Protein AF-A0A242CYB8-F1 (afdb_monomer_lite)

Foldseek 3Di:
DDPPDPVVVVVVVVVVVVVLVVVLLVVLLVCVVVVHDLVVSCVVSVDDPVSSVVSVVVVD

Radius of gyration: 15.99 Å; chains: 1; bounding box: 39×42×22 Å

Sequence (60 aa):
MIMKINKSKAITDAVISTARMEGIEEVALRMIKMNLPMELIVEATGLDLETIKKIESEHK

pLDDT: mean 77.66, std 12.75, range [47.19, 90.81]

Structure (mmCIF, N/CA/C/O backbone):
data_AF-A0A242CYB8-F1
#
_entry.id   AF-A0A242CYB8-F1
#
loop_
_atom_site.group_PDB
_atom_site.id
_atom_site.type_symbol
_atom_site.label_atom_id
_atom_site.label_alt_id
_atom_site.label_comp_id
_atom_site.label_asym_id
_atom_site.label_entity_id
_atom_site.label_seq_id
_atom_site.pdbx_PDB_ins_code
_atom_site.Cartn_x
_atom_site.Cartn_y
_atom_site.Cartn_z
_atom_site.occupancy
_atom_site.B_iso_or_equiv
_atom_site.auth_seq_id
_atom_site.auth_comp_id
_atom_site.auth_asym_id
_atom_site.auth_atom_id
_atom_site.pdbx_PDB_model_num
ATOM 1 N N . MET A 1 1 ? 28.044 -29.864 -9.572 1.00 47.19 1 MET A N 1
ATOM 2 C CA . MET A 1 1 ? 27.863 -28.523 -10.170 1.00 47.19 1 MET A CA 1
ATOM 3 C C . MET A 1 1 ? 27.404 -27.593 -9.055 1.00 47.19 1 MET A C 1
ATOM 5 O O . MET A 1 1 ? 26.321 -27.805 -8.535 1.00 47.19 1 MET A O 1
ATOM 9 N N . ILE A 1 2 ? 28.247 -26.667 -8.586 1.00 49.09 2 ILE A N 1
ATOM 10 C CA . ILE A 1 2 ? 27.894 -25.759 -7.480 1.00 49.09 2 ILE A CA 1
ATOM 11 C C . ILE A 1 2 ? 27.506 -24.422 -8.105 1.00 49.09 2 ILE A C 1
ATOM 13 O O . ILE A 1 2 ? 28.348 -23.724 -8.669 1.00 49.09 2 ILE A O 1
ATOM 17 N N . MET A 1 3 ? 26.216 -24.103 -8.057 1.00 62.09 3 MET A N 1
ATOM 18 C CA . MET A 1 3 ? 25.659 -22.853 -8.564 1.00 62.09 3 MET A CA 1
ATOM 19 C C . MET A 1 3 ? 26.198 -21.706 -7.692 1.00 62.09 3 MET A C 1
ATOM 21 O O . MET A 1 3 ? 25.835 -21.575 -6.525 1.00 62.09 3 MET A O 1
ATOM 25 N N . LYS A 1 4 ? 27.131 -20.905 -8.221 1.00 61.88 4 LYS A N 1
ATOM 26 C CA . LYS A 1 4 ? 27.655 -19.720 -7.527 1.00 61.88 4 LYS A CA 1
ATOM 27 C C . LYS A 1 4 ? 26.596 -18.622 -7.583 1.00 61.88 4 LYS A C 1
ATOM 29 O O . LYS A 1 4 ? 26.538 -17.859 -8.543 1.00 61.88 4 LYS A O 1
ATOM 34 N N . ILE A 1 5 ? 25.740 -18.556 -6.568 1.00 65.31 5 ILE A N 1
ATOM 35 C CA . ILE A 1 5 ? 24.810 -17.437 -6.403 1.00 65.31 5 ILE A CA 1
ATOM 36 C C . ILE A 1 5 ? 25.650 -16.181 -6.143 1.00 65.31 5 ILE A C 1
ATOM 38 O O . ILE A 1 5 ? 26.378 -16.101 -5.151 1.00 65.31 5 ILE A O 1
ATOM 42 N N . ASN A 1 6 ? 25.566 -15.205 -7.047 1.00 68.00 6 ASN A N 1
ATOM 43 C CA . ASN A 1 6 ? 26.170 -13.888 -6.866 1.00 68.00 6 ASN A CA 1
ATOM 44 C C . AS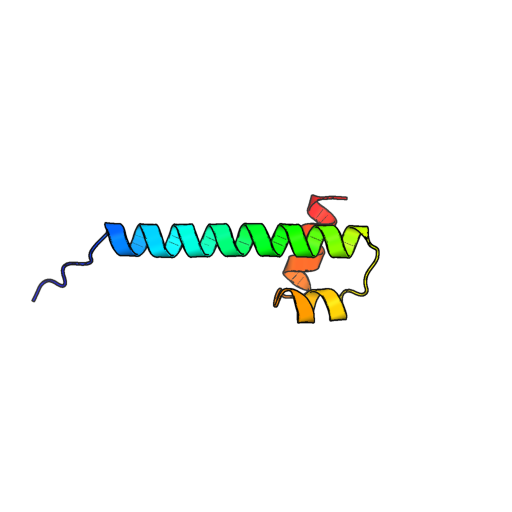N A 1 6 ? 25.398 -13.138 -5.770 1.00 68.00 6 ASN A C 1
ATOM 46 O O . ASN A 1 6 ? 24.430 -12.433 -6.052 1.00 68.00 6 ASN A O 1
ATOM 50 N N . LYS A 1 7 ? 25.814 -13.322 -4.510 1.00 60.59 7 LYS A N 1
ATOM 51 C CA . LYS A 1 7 ? 25.162 -12.748 -3.319 1.00 60.59 7 LYS A CA 1
ATOM 52 C C . LYS A 1 7 ? 24.947 -11.235 -3.429 1.00 60.59 7 LYS A C 1
ATOM 54 O O . LYS A 1 7 ? 23.897 -10.754 -3.026 1.00 60.59 7 LYS A O 1
ATOM 59 N N . SER A 1 8 ? 25.886 -10.506 -4.035 1.00 63.72 8 SER A N 1
ATOM 60 C CA . SER A 1 8 ? 25.775 -9.053 -4.217 1.00 63.72 8 SER A CA 1
ATOM 61 C C . SER A 1 8 ? 24.586 -8.654 -5.093 1.00 63.72 8 SER A C 1
ATOM 63 O O . SER A 1 8 ? 23.877 -7.718 -4.752 1.00 63.72 8 SER A O 1
ATOM 65 N N . LYS A 1 9 ? 24.315 -9.396 -6.177 1.00 65.19 9 LYS A N 1
ATOM 66 C CA . LYS A 1 9 ? 23.189 -9.104 -7.077 1.00 65.19 9 LYS A CA 1
ATOM 67 C C . LYS A 1 9 ? 21.844 -9.348 -6.388 1.00 65.19 9 LYS A C 1
ATOM 69 O O . LYS A 1 9 ? 20.959 -8.510 -6.475 1.00 65.19 9 LYS A O 1
ATOM 74 N N . ALA A 1 10 ? 21.737 -10.444 -5.636 1.00 65.69 10 ALA A N 1
ATOM 75 C CA . ALA A 1 10 ? 20.532 -10.770 -4.875 1.00 65.69 10 ALA A CA 1
ATOM 76 C C . ALA A 1 10 ? 20.209 -9.721 -3.794 1.00 65.69 10 ALA A C 1
ATOM 78 O O . ALA A 1 10 ? 19.045 -9.396 -3.587 1.00 65.69 10 ALA A O 1
ATOM 79 N N . ILE A 1 11 ? 21.231 -9.168 -3.129 1.00 67.19 11 ILE A N 1
ATOM 80 C CA . ILE A 1 11 ? 21.047 -8.094 -2.142 1.00 67.19 11 ILE A CA 1
ATOM 81 C C . ILE A 1 11 ? 20.606 -6.800 -2.832 1.00 67.19 11 ILE A C 1
ATOM 83 O O . ILE A 1 11 ? 19.667 -6.162 -2.371 1.00 67.19 11 ILE A O 1
ATOM 87 N N . THR A 1 12 ? 21.245 -6.414 -3.940 1.00 61.59 12 THR A N 1
ATOM 88 C CA . THR A 1 12 ? 20.878 -5.194 -4.673 1.00 61.59 12 THR A CA 1
ATOM 89 C C . THR A 1 12 ? 19.449 -5.256 -5.213 1.00 61.59 12 THR A C 1
ATOM 91 O O . THR A 1 12 ? 18.711 -4.290 -5.047 1.00 61.59 12 THR A O 1
ATOM 94 N N . ASP A 1 13 ? 19.027 -6.388 -5.782 1.00 62.69 13 ASP A N 1
ATOM 95 C CA . ASP A 1 13 ? 17.645 -6.579 -6.246 1.00 62.69 13 ASP A CA 1
ATOM 96 C C . ASP A 1 13 ? 16.637 -6.496 -5.083 1.00 62.69 13 ASP A C 1
ATOM 98 O O . ASP A 1 13 ? 15.593 -5.858 -5.216 1.00 62.69 13 ASP A O 1
ATOM 102 N N . ALA A 1 14 ? 16.966 -7.065 -3.917 1.00 62.19 14 ALA A N 1
ATOM 103 C CA . ALA A 1 14 ? 16.122 -6.973 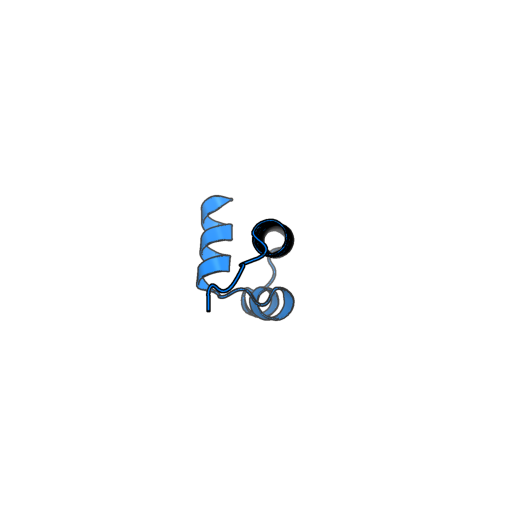-2.726 1.00 62.19 14 ALA A CA 1
ATOM 104 C C . ALA A 1 14 ? 16.011 -5.532 -2.199 1.00 62.19 14 ALA A C 1
ATOM 106 O O . ALA A 1 14 ? 14.908 -5.072 -1.931 1.00 62.19 14 ALA A O 1
ATOM 107 N N . VAL A 1 15 ? 17.122 -4.792 -2.115 1.00 59.91 15 VAL A N 1
ATOM 108 C CA . VAL A 1 15 ? 17.128 -3.385 -1.670 1.00 59.91 15 VAL A CA 1
ATOM 109 C C . VAL A 1 15 ? 16.325 -2.497 -2.621 1.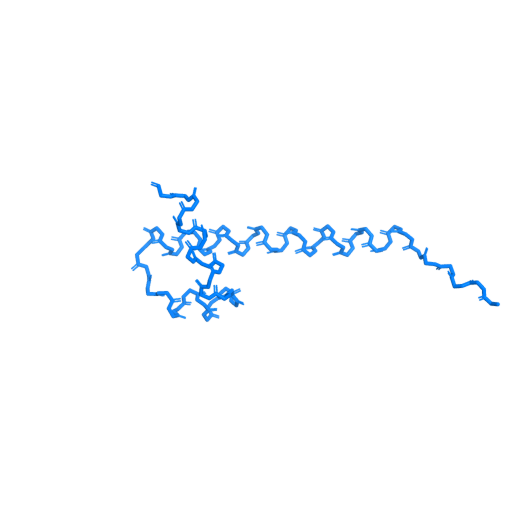00 59.91 15 VAL A C 1
ATOM 111 O O . VAL A 1 15 ? 15.544 -1.669 -2.163 1.00 59.91 15 VAL A O 1
ATOM 114 N N . ILE A 1 16 ? 16.467 -2.684 -3.936 1.00 61.19 16 ILE A N 1
ATOM 115 C CA . ILE A 1 16 ? 15.687 -1.941 -4.937 1.00 61.19 16 ILE A CA 1
ATOM 116 C C . ILE A 1 16 ? 14.197 -2.289 -4.826 1.00 61.19 16 ILE A C 1
ATOM 118 O O . ILE A 1 16 ? 13.348 -1.402 -4.916 1.00 61.19 16 ILE A O 1
ATOM 122 N N . SER A 1 17 ? 13.871 -3.562 -4.593 1.00 62.72 17 SER A N 1
ATOM 123 C CA . SER A 1 17 ? 12.495 -4.003 -4.367 1.00 62.72 17 SER A CA 1
ATOM 124 C C . SER A 1 17 ? 11.887 -3.372 -3.112 1.00 62.72 17 SER A C 1
ATOM 126 O O . SER A 1 17 ? 10.739 -2.936 -3.159 1.00 62.72 17 SER A O 1
ATOM 128 N N . THR A 1 18 ? 12.642 -3.291 -2.014 1.00 61.47 18 THR A N 1
ATOM 129 C CA . THR A 1 18 ? 12.192 -2.665 -0.763 1.00 61.47 18 THR A CA 1
ATOM 130 C C . THR A 1 18 ? 12.019 -1.159 -0.925 1.00 61.47 18 THR A C 1
ATOM 132 O O . THR A 1 18 ? 10.958 -0.641 -0.603 1.00 61.47 18 THR A O 1
ATOM 135 N N . ALA A 1 19 ? 12.989 -0.463 -1.525 1.00 62.31 19 ALA A N 1
ATOM 136 C CA . ALA A 1 19 ? 12.897 0.978 -1.767 1.00 62.31 19 ALA A CA 1
ATOM 137 C C . ALA A 1 19 ? 11.711 1.347 -2.679 1.00 62.31 19 ALA A C 1
ATOM 139 O O . ALA A 1 19 ? 11.073 2.385 -2.504 1.00 62.31 19 ALA A O 1
ATOM 140 N N . ARG A 1 20 ? 11.381 0.486 -3.653 1.00 66.69 20 ARG A N 1
ATOM 141 C CA . ARG A 1 20 ? 10.187 0.660 -4.489 1.00 66.69 20 ARG A CA 1
ATOM 142 C C . ARG A 1 20 ? 8.901 0.477 -3.682 1.00 66.69 20 ARG A C 1
ATOM 144 O O . ARG A 1 20 ? 7.970 1.244 -3.896 1.00 66.69 20 ARG A O 1
ATOM 151 N N . MET A 1 21 ? 8.847 -0.509 -2.785 1.00 67.75 21 MET A N 1
ATOM 152 C CA . MET A 1 21 ? 7.694 -0.712 -1.901 1.00 67.75 21 MET A CA 1
ATOM 153 C C . MET A 1 21 ? 7.504 0.472 -0.946 1.00 67.75 21 MET A C 1
ATOM 155 O O . MET A 1 21 ? 6.406 1.015 -0.900 1.00 67.75 21 MET A O 1
ATOM 159 N N . GLU A 1 22 ? 8.570 0.959 -0.305 1.00 66.38 22 GLU A N 1
ATOM 160 C CA . GLU A 1 22 ? 8.523 2.137 0.579 1.00 66.38 22 GLU A CA 1
ATOM 161 C C . GLU A 1 22 ? 7.992 3.388 -0.147 1.00 66.38 22 GLU A C 1
ATOM 163 O O . G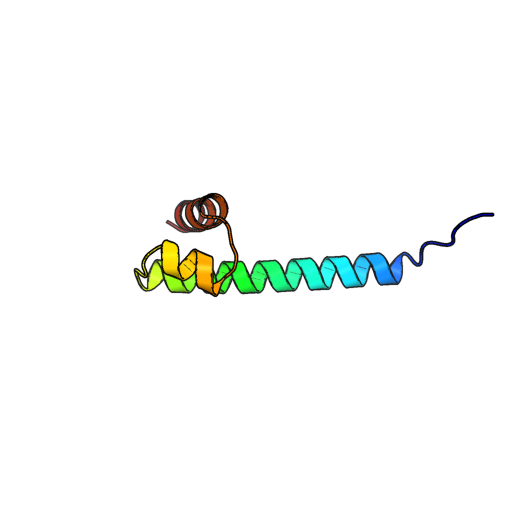LU A 1 22 ? 7.147 4.115 0.376 1.00 66.38 22 GLU A O 1
ATOM 168 N N . GLY A 1 23 ? 8.413 3.613 -1.398 1.00 79.88 23 GLY A N 1
ATOM 169 C CA . GLY A 1 23 ? 7.895 4.718 -2.210 1.00 79.88 23 GLY A CA 1
ATOM 170 C C . GLY A 1 23 ? 6.409 4.579 -2.570 1.00 79.88 23 GLY A C 1
ATOM 171 O O . GLY A 1 23 ? 5.697 5.580 -2.643 1.00 79.88 23 GLY A O 1
ATOM 172 N N . ILE A 1 24 ? 5.921 3.355 -2.784 1.00 83.38 24 ILE A N 1
ATOM 173 C CA . ILE A 1 24 ? 4.509 3.090 -3.099 1.00 83.38 24 ILE A CA 1
ATOM 174 C C . ILE A 1 24 ? 3.634 3.270 -1.848 1.00 83.38 24 ILE A C 1
ATOM 176 O O . ILE A 1 24 ? 2.555 3.857 -1.945 1.00 83.38 24 ILE A O 1
ATOM 180 N N . GLU A 1 25 ? 4.105 2.841 -0.676 1.00 84.06 25 GLU A N 1
ATOM 181 C CA . GLU A 1 25 ? 3.406 3.038 0.600 1.00 84.06 25 GLU A CA 1
ATOM 182 C C . GLU A 1 25 ? 3.275 4.527 0.960 1.00 84.06 25 GLU A C 1
ATOM 184 O O . GLU A 1 25 ? 2.194 4.972 1.353 1.00 84.06 25 GLU A O 1
ATOM 189 N N . GLU A 1 26 ? 4.321 5.337 0.741 1.00 85.38 26 GLU A N 1
ATOM 190 C CA . GLU A 1 26 ? 4.232 6.793 0.922 1.00 85.38 26 GLU A CA 1
ATOM 191 C C . GLU A 1 26 ? 3.187 7.435 0.001 1.00 85.38 26 GLU A C 1
ATOM 193 O O . GLU A 1 26 ? 2.454 8.340 0.418 1.00 85.38 26 GLU A O 1
ATOM 198 N N . VAL A 1 27 ? 3.116 6.996 -1.259 1.00 86.88 27 VAL A N 1
ATOM 199 C CA . VAL A 1 27 ? 2.119 7.491 -2.218 1.00 86.88 27 VAL A CA 1
ATOM 200 C C . VAL A 1 27 ? 0.713 7.102 -1.767 1.00 86.88 27 VAL A C 1
ATOM 202 O O . VAL A 1 27 ? -0.162 7.970 -1.726 1.00 86.88 27 VAL A O 1
ATOM 205 N N . ALA A 1 28 ? 0.507 5.850 -1.350 1.00 88.50 28 ALA A N 1
ATOM 206 C CA . ALA A 1 28 ? -0.768 5.379 -0.815 1.00 88.50 28 ALA A CA 1
ATOM 207 C C . ALA A 1 28 ? -1.205 6.203 0.408 1.00 88.50 28 ALA A C 1
ATOM 209 O O . ALA A 1 28 ? -2.338 6.679 0.464 1.00 88.50 28 ALA A O 1
ATOM 210 N N . LEU A 1 29 ? -0.290 6.469 1.346 1.00 88.75 29 LEU A N 1
ATOM 211 C CA . LEU A 1 29 ? -0.561 7.286 2.528 1.00 88.75 29 LEU A CA 1
ATOM 212 C C . LEU A 1 29 ? -0.950 8.727 2.169 1.00 88.75 29 LEU A C 1
ATOM 214 O O . LEU A 1 29 ? -1.874 9.288 2.759 1.00 88.75 29 LEU A O 1
ATOM 218 N N . ARG A 1 30 ? -0.267 9.349 1.200 1.00 89.62 30 ARG A N 1
ATOM 219 C CA . ARG A 1 30 ? -0.636 10.692 0.715 1.00 89.62 30 ARG A CA 1
ATOM 220 C C . ARG A 1 30 ? -2.033 10.693 0.104 1.00 89.62 30 ARG A C 1
ATOM 222 O O . ARG A 1 30 ? -2.798 11.615 0.371 1.00 89.62 30 ARG A O 1
ATOM 229 N N . MET A 1 31 ? -2.376 9.661 -0.664 1.00 90.50 31 MET A N 1
ATOM 230 C CA . MET A 1 31 ? -3.703 9.506 -1.259 1.00 90.50 31 MET A CA 1
ATOM 231 C C . MET A 1 31 ? -4.801 9.319 -0.201 1.00 90.50 31 MET A C 1
ATOM 233 O O . MET A 1 31 ? -5.843 9.967 -0.295 1.00 90.50 31 MET A O 1
ATOM 237 N N . ILE A 1 32 ? -4.541 8.525 0.845 1.00 89.38 32 ILE A N 1
ATOM 238 C CA . ILE A 1 32 ? -5.431 8.381 2.010 1.00 89.38 32 ILE A CA 1
ATOM 239 C C . ILE A 1 32 ? -5.635 9.741 2.694 1.00 89.38 32 ILE A C 1
ATOM 241 O O . ILE A 1 32 ? -6.765 10.139 2.958 1.00 89.38 32 ILE A O 1
ATOM 245 N N . LYS A 1 33 ? -4.559 10.509 2.923 1.00 88.88 33 LYS A N 1
ATOM 246 C CA . LYS A 1 33 ? -4.633 11.856 3.527 1.00 88.88 33 LYS A CA 1
ATOM 247 C C . LYS A 1 33 ? -5.398 12.867 2.669 1.00 88.88 33 LYS A C 1
ATOM 249 O O . LYS A 1 33 ? -5.979 13.803 3.207 1.00 88.88 33 LYS A O 1
ATOM 254 N N . MET A 1 34 ? -5.409 12.680 1.350 1.00 90.56 34 MET A N 1
ATOM 255 C CA . MET A 1 34 ? -6.239 13.448 0.413 1.00 90.56 34 MET A CA 1
ATOM 256 C C . MET A 1 34 ? -7.703 12.978 0.385 1.00 90.56 34 MET A C 1
ATOM 258 O O . MET A 1 34 ? -8.503 13.541 -0.358 1.00 90.56 34 MET A O 1
ATOM 262 N N . ASN A 1 35 ? -8.059 11.981 1.202 1.00 88.44 35 ASN A N 1
ATOM 263 C CA . ASN A 1 35 ? -9.392 11.399 1.313 1.00 88.44 35 ASN A CA 1
ATOM 264 C C . ASN A 1 35 ? -9.889 10.786 -0.011 1.00 88.44 35 ASN A C 1
ATOM 266 O O . ASN A 1 35 ? -11.075 10.858 -0.342 1.00 88.44 35 ASN A O 1
ATOM 270 N N . LEU A 1 36 ? -8.963 10.219 -0.797 1.00 88.88 36 LEU A N 1
ATOM 271 C CA . LEU A 1 36 ? -9.283 9.535 -2.047 1.00 88.88 36 LEU A CA 1
ATOM 272 C C . LEU A 1 36 ? -9.971 8.185 -1.782 1.00 88.88 36 LEU A C 1
ATOM 274 O O . LEU A 1 36 ? -9.700 7.536 -0.768 1.00 88.88 36 LEU A O 1
ATOM 278 N N . PRO A 1 37 ? -10.842 7.726 -2.698 1.00 90.81 37 PRO A N 1
ATOM 279 C CA . PRO A 1 37 ? -11.501 6.434 -2.561 1.00 90.81 37 PRO A CA 1
ATOM 280 C C . PRO A 1 37 ? -10.484 5.290 -2.633 1.00 90.81 37 PRO A C 1
ATOM 282 O O . PRO A 1 37 ? -9.633 5.272 -3.521 1.00 90.81 37 PRO A O 1
ATOM 285 N N . MET A 1 38 ? -10.606 4.303 -1.736 1.00 85.44 38 MET A N 1
ATOM 286 C CA . MET A 1 38 ? -9.662 3.178 -1.635 1.00 85.44 38 MET A CA 1
ATOM 287 C C . MET A 1 38 ? -9.484 2.416 -2.955 1.00 85.44 38 MET A C 1
ATOM 289 O O . MET A 1 38 ? -8.372 2.005 -3.258 1.00 85.44 38 MET A O 1
ATOM 293 N N . GLU A 1 39 ? -10.539 2.274 -3.762 1.00 89.00 39 GLU A N 1
ATOM 294 C CA . GLU A 1 39 ? -10.479 1.622 -5.081 1.00 89.00 39 GLU A CA 1
ATOM 295 C C . GLU A 1 39 ? -9.466 2.298 -6.019 1.00 89.00 39 GLU A C 1
ATOM 297 O O . GLU A 1 39 ? -8.671 1.620 -6.664 1.00 89.00 39 GLU A O 1
ATOM 302 N N . LEU A 1 40 ? -9.426 3.635 -6.025 1.00 88.81 40 LEU A N 1
ATOM 303 C CA . LEU A 1 40 ? -8.472 4.405 -6.825 1.00 88.81 40 LEU A CA 1
ATOM 304 C C . LEU A 1 40 ? -7.043 4.253 -6.294 1.00 88.81 40 LEU A C 1
ATOM 306 O O . LEU A 1 40 ? -6.086 4.237 -7.064 1.00 88.81 40 LEU A O 1
ATOM 310 N N . ILE A 1 41 ? -6.892 4.138 -4.973 1.00 89.12 41 ILE A N 1
ATOM 311 C CA . ILE A 1 41 ? -5.586 3.936 -4.338 1.00 89.12 41 ILE A CA 1
ATOM 312 C C . ILE A 1 41 ? -5.041 2.555 -4.711 1.00 89.12 41 ILE A C 1
ATOM 314 O O . ILE A 1 41 ? -3.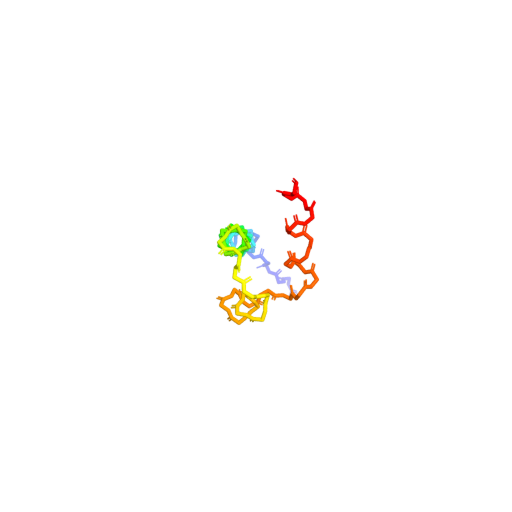881 2.463 -5.107 1.00 89.12 41 ILE A O 1
ATOM 318 N N . VAL A 1 42 ? -5.872 1.507 -4.665 1.00 89.94 42 VAL A N 1
ATOM 319 C CA . VAL A 1 42 ? -5.521 0.150 -5.126 1.00 89.94 42 VAL A CA 1
ATOM 320 C C . VAL A 1 42 ? -5.071 0.181 -6.583 1.00 89.94 42 VAL A C 1
ATOM 322 O O . VAL A 1 42 ? -4.003 -0.329 -6.905 1.00 89.94 42 VAL A O 1
ATOM 325 N N . GLU A 1 43 ? -5.844 0.822 -7.461 1.00 88.19 43 GLU A N 1
ATOM 326 C CA . GLU A 1 43 ? -5.529 0.892 -8.890 1.00 88.19 43 GLU A CA 1
ATOM 327 C C . GLU A 1 43 ? -4.220 1.651 -9.165 1.00 88.19 43 GLU A C 1
ATOM 329 O O . GLU A 1 43 ? -3.386 1.195 -9.946 1.00 88.19 43 GLU A O 1
ATOM 334 N N . ALA A 1 44 ? -4.003 2.787 -8.499 1.00 86.19 44 ALA A N 1
ATOM 335 C CA . ALA A 1 44 ? -2.839 3.636 -8.738 1.00 86.19 44 ALA A CA 1
ATOM 336 C C . ALA A 1 44 ? -1.539 3.089 -8.128 1.00 86.19 44 ALA A C 1
ATOM 338 O O . ALA A 1 44 ? -0.455 3.322 -8.667 1.00 86.19 44 ALA A O 1
ATOM 339 N N . THR A 1 45 ? -1.631 2.397 -6.992 1.00 85.75 45 THR A N 1
ATOM 340 C CA . THR A 1 45 ? -0.464 1.894 -6.246 1.00 85.75 45 THR A CA 1
ATOM 341 C C . THR A 1 45 ? -0.183 0.420 -6.520 1.00 85.75 45 THR A C 1
ATOM 343 O O . THR A 1 45 ? 0.940 -0.039 -6.317 1.00 85.75 45 THR A O 1
ATOM 346 N N . GLY A 1 46 ? -1.183 -0.323 -7.002 1.00 87.19 46 GLY A N 1
ATOM 347 C CA . GLY A 1 46 ? -1.136 -1.776 -7.131 1.00 87.19 46 GLY A CA 1
ATOM 348 C C . GLY A 1 46 ? -1.105 -2.506 -5.785 1.00 87.19 46 GLY A C 1
ATOM 349 O O . GLY A 1 46 ? -0.799 -3.695 -5.763 1.00 87.19 46 GLY A O 1
ATOM 350 N N . LEU A 1 47 ? -1.366 -1.809 -4.672 1.00 87.19 47 LEU A N 1
ATOM 351 C CA . LEU A 1 47 ? -1.422 -2.404 -3.341 1.00 87.19 47 LEU A CA 1
ATOM 352 C C . LEU A 1 47 ? -2.795 -3.008 -3.068 1.00 87.19 47 LEU A C 1
ATOM 354 O O . LEU A 1 47 ? -3.826 -2.435 -3.418 1.00 87.19 47 LEU A O 1
ATOM 358 N N . ASP A 1 48 ? -2.806 -4.123 -2.348 1.00 89.75 48 ASP A N 1
ATOM 359 C CA . ASP A 1 48 ? -4.041 -4.722 -1.865 1.00 89.75 48 ASP A CA 1
ATOM 360 C C . ASP A 1 48 ? -4.755 -3.825 -0.845 1.00 89.75 48 ASP A C 1
ATOM 362 O O . ASP A 1 48 ? -4.146 -3.096 -0.055 1.00 89.75 48 ASP A O 1
ATOM 366 N N . LEU A 1 49 ? -6.081 -3.959 -0.804 1.00 88.00 49 LEU A N 1
ATOM 367 C CA . LEU A 1 49 ? -6.952 -3.286 0.164 1.00 88.00 49 LEU A CA 1
ATOM 368 C C . LEU A 1 49 ? -6.518 -3.516 1.618 1.00 88.00 49 LEU A C 1
ATOM 370 O O . LEU A 1 49 ? -6.658 -2.625 2.452 1.00 88.00 49 LEU A O 1
ATOM 374 N N . GLU A 1 50 ? -6.006 -4.706 1.931 1.00 89.19 50 GLU A N 1
ATOM 375 C CA . GLU A 1 50 ? -5.530 -5.052 3.272 1.00 89.19 50 GLU A CA 1
ATOM 376 C C . GLU A 1 50 ? -4.280 -4.245 3.652 1.00 89.19 50 GLU A C 1
ATOM 378 O O . GLU A 1 50 ? -4.220 -3.671 4.741 1.00 89.19 50 GLU A O 1
ATOM 383 N N . THR A 1 51 ? -3.336 -4.102 2.719 1.00 87.94 51 THR A N 1
ATOM 384 C CA . THR A 1 51 ? -2.129 -3.281 2.878 1.00 87.94 51 THR A CA 1
ATOM 385 C C . THR A 1 51 ? -2.483 -1.808 3.055 1.00 87.94 51 THR A C 1
ATOM 387 O O . THR A 1 51 ? -1.991 -1.161 3.973 1.00 87.94 51 THR A O 1
ATOM 390 N N . ILE A 1 52 ? -3.403 -1.284 2.242 1.00 87.94 52 ILE A N 1
ATOM 391 C CA . ILE A 1 52 ? -3.862 0.112 2.330 1.00 87.94 52 ILE A CA 1
ATOM 392 C C . ILE A 1 52 ? -4.533 0.389 3.681 1.00 87.94 52 ILE A C 1
ATOM 394 O O . ILE A 1 52 ? -4.229 1.394 4.321 1.00 87.94 52 ILE A O 1
ATOM 398 N N . LYS A 1 53 ? -5.392 -0.519 4.164 1.00 88.31 53 LYS A N 1
ATOM 399 C CA . LYS A 1 53 ? -6.011 -0.406 5.497 1.00 88.31 53 LYS A CA 1
ATOM 400 C C . LYS A 1 53 ? -4.988 -0.462 6.623 1.00 88.31 53 LYS A C 1
ATOM 402 O O . LYS A 1 53 ? -5.139 0.239 7.621 1.00 88.31 53 LYS A O 1
ATOM 407 N N . LYS A 1 54 ? -3.956 -1.294 6.482 1.00 89.12 54 LYS A N 1
ATOM 408 C CA . LYS A 1 54 ? -2.860 -1.355 7.448 1.00 89.12 54 LYS A CA 1
ATOM 409 C C . LYS A 1 54 ? -2.101 -0.026 7.489 1.00 89.12 54 LYS A C 1
ATOM 411 O O . LYS A 1 54 ? -1.926 0.511 8.575 1.00 89.12 54 LYS A O 1
ATOM 416 N N . ILE A 1 55 ? -1.758 0.544 6.331 1.00 87.12 55 ILE A N 1
ATOM 417 C CA . ILE A 1 55 ? -1.107 1.862 6.225 1.00 87.12 55 ILE A CA 1
ATOM 418 C C . ILE A 1 55 ? -1.970 2.951 6.871 1.00 87.12 55 ILE A C 1
ATOM 420 O O . ILE A 1 55 ? -1.454 3.746 7.656 1.00 87.12 55 ILE A O 1
ATOM 424 N N . GLU A 1 56 ? -3.275 2.970 6.580 1.00 84.81 56 GLU A N 1
ATOM 425 C CA . GLU A 1 56 ? -4.231 3.897 7.197 1.00 84.81 56 GLU A CA 1
ATOM 42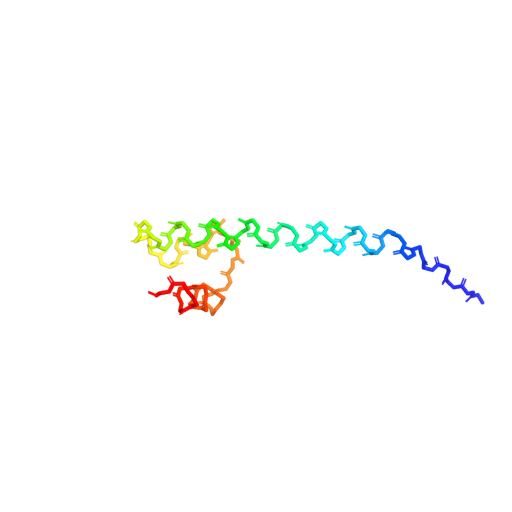6 C C . GLU A 1 56 ? -4.255 3.739 8.722 1.00 84.81 56 GLU A C 1
ATOM 428 O O . GLU A 1 56 ? -4.185 4.732 9.437 1.00 84.81 56 GLU A O 1
ATOM 433 N N . SER A 1 57 ? -4.315 2.504 9.227 1.00 86.38 57 SER A N 1
ATOM 434 C CA . SER A 1 57 ? -4.370 2.221 10.664 1.00 86.38 57 SER A CA 1
ATOM 435 C C . SER A 1 57 ? -3.063 2.516 11.400 1.00 86.38 57 SER A C 1
ATOM 437 O O . SER A 1 57 ? -3.115 2.868 12.575 1.00 86.38 57 SER A O 1
ATOM 439 N N . GLU A 1 58 ? -1.907 2.332 10.762 1.00 82.44 58 GLU A N 1
ATOM 440 C CA . GLU A 1 58 ? -0.591 2.595 11.362 1.00 82.44 58 GLU A CA 1
ATOM 441 C C . GLU A 1 58 ? -0.264 4.095 11.423 1.00 82.44 58 GLU A C 1
ATOM 443 O O . GLU A 1 58 ? 0.555 4.506 12.242 1.00 82.44 58 GLU A O 1
ATOM 448 N N . HIS A 1 59 ? -0.919 4.914 10.592 1.00 75.56 59 HIS A N 1
ATOM 449 C CA . HIS A 1 59 ? -0.674 6.357 10.478 1.00 75.56 59 HIS A CA 1
ATOM 450 C C . HIS A 1 59 ? -1.864 7.234 10.912 1.00 75.56 59 HIS A C 1
ATOM 452 O O . HIS A 1 59 ? -1.872 8.433 10.611 1.00 75.56 59 HIS A O 1
ATOM 458 N N . LYS A 1 60 ? -2.863 6.645 11.579 1.00 61.25 60 LYS A N 1
ATOM 459 C CA . LYS A 1 60 ? -4.029 7.335 12.151 1.00 61.25 60 LYS A CA 1
ATOM 460 C C . LYS A 1 60 ? -3.699 7.984 13.492 1.00 61.25 60 LYS A C 1
ATOM 462 O O . LYS A 1 60 ? -4.199 9.107 13.718 1.00 61.25 60 LYS A O 1
#

Secondary structure (DSSP, 8-state):
------HHHHHHHHHHHHHHHHHHHHHHHHHHHTT--HHHHHHHH---HHHHHHHHHH--